Protein AF-A0A7S2SLW9-F1 (afdb_monomer_lite)

Radius of gyration: 25.99 Å; chains: 1; bounding box: 63×78×65 Å

Structure (mmCIF, N/CA/C/O backbone):
data_AF-A0A7S2SLW9-F1
#
_entry.id   AF-A0A7S2SLW9-F1
#
loop_
_atom_site.group_PDB
_atom_site.id
_atom_site.type_symbol
_atom_site.label_atom_id
_atom_site.label_alt_id
_atom_site.label_comp_id
_atom_site.label_asym_id
_atom_site.label_entity_id
_atom_site.label_seq_id
_atom_site.pdbx_PDB_ins_code
_atom_site.Cartn_x
_atom_site.Cartn_y
_atom_site.Cartn_z
_atom_site.occupancy
_atom_site.B_iso_or_equiv
_atom_site.auth_seq_id
_atom_site.auth_comp_id
_atom_site.auth_asym_id
_atom_site.auth_atom_id
_atom_site.pdbx_PDB_model_num
ATOM 1 N N . ASP A 1 1 ? -50.295 18.429 -40.953 1.00 52.97 1 ASP A N 1
ATOM 2 C CA . ASP A 1 1 ? -49.376 17.294 -40.792 1.00 52.97 1 ASP A CA 1
ATOM 3 C C . ASP A 1 1 ? -47.985 17.882 -40.663 1.00 52.97 1 ASP A C 1
ATOM 5 O O . ASP A 1 1 ? -47.179 17.782 -41.577 1.00 52.97 1 ASP A O 1
ATOM 9 N N . ASP A 1 2 ? -47.807 18.619 -39.565 1.00 60.12 2 ASP A N 1
ATOM 10 C CA . ASP A 1 2 ? -46.544 19.204 -39.127 1.00 60.12 2 ASP A CA 1
ATOM 11 C C . ASP A 1 2 ? -46.140 18.349 -37.924 1.00 60.12 2 ASP A C 1
ATOM 13 O O . ASP A 1 2 ? -46.633 18.567 -36.817 1.00 60.12 2 ASP A O 1
ATOM 17 N N . ASP A 1 3 ? -45.379 17.290 -38.190 1.00 63.16 3 ASP A N 1
ATOM 18 C CA . ASP A 1 3 ? -44.754 16.464 -37.161 1.00 63.16 3 ASP A CA 1
ATOM 19 C C . ASP A 1 3 ? -43.330 17.008 -36.976 1.00 63.16 3 ASP A C 1
ATOM 21 O O . ASP A 1 3 ? -42.398 16.635 -37.691 1.00 63.16 3 ASP A O 1
ATOM 25 N N . ASP A 1 4 ? -43.211 17.986 -36.075 1.00 62.97 4 ASP A N 1
ATOM 26 C CA . ASP A 1 4 ? -41.943 18.416 -35.486 1.00 62.97 4 ASP A CA 1
ATOM 27 C C . ASP A 1 4 ? -41.493 17.311 -34.514 1.00 62.97 4 ASP A C 1
ATOM 29 O O . ASP A 1 4 ? -41.822 17.329 -33.327 1.00 62.97 4 ASP A O 1
ATOM 33 N N . ASP A 1 5 ? -40.802 16.300 -35.042 1.00 62.69 5 ASP A N 1
ATOM 34 C CA . ASP A 1 5 ? -40.058 15.338 -34.231 1.00 62.69 5 ASP A CA 1
ATOM 35 C C . ASP A 1 5 ? -38.739 16.002 -33.802 1.00 62.69 5 ASP A C 1
ATOM 37 O O . ASP A 1 5 ? -37.731 15.967 -34.512 1.00 62.69 5 ASP A O 1
ATOM 41 N N . ASP A 1 6 ? -38.788 16.663 -32.642 1.00 61.81 6 ASP A N 1
ATOM 42 C CA . ASP A 1 6 ? -37.624 17.097 -31.872 1.00 61.81 6 ASP A CA 1
ATOM 43 C C . ASP A 1 6 ? -36.790 15.855 -31.496 1.00 61.81 6 ASP A C 1
ATOM 45 O O . ASP A 1 6 ? -37.083 15.141 -30.534 1.00 61.81 6 ASP A O 1
ATOM 49 N N . GLU A 1 7 ? -35.751 15.566 -32.284 1.00 62.53 7 GLU A N 1
ATOM 50 C CA . GLU A 1 7 ? -34.674 14.664 -31.875 1.00 62.53 7 GLU A CA 1
ATOM 51 C C . GLU A 1 7 ? -33.824 15.394 -30.823 1.00 62.53 7 GLU A C 1
ATOM 53 O O . GLU A 1 7 ? -32.875 16.114 -31.139 1.00 62.53 7 GLU A O 1
ATOM 58 N N . ASP A 1 8 ? -34.215 15.237 -29.556 1.00 58.97 8 ASP A N 1
ATOM 59 C CA . ASP A 1 8 ? -33.371 15.516 -28.396 1.00 58.97 8 ASP A CA 1
ATOM 60 C C . ASP A 1 8 ? -32.151 14.576 -28.453 1.00 58.97 8 ASP A C 1
ATOM 62 O O . ASP A 1 8 ? -32.177 13.443 -27.964 1.00 58.97 8 ASP A O 1
ATOM 66 N N . ASP A 1 9 ? -31.076 15.040 -29.094 1.00 61.72 9 ASP A N 1
ATOM 67 C CA . ASP A 1 9 ? -29.740 14.466 -28.958 1.00 61.72 9 ASP A CA 1
ATOM 68 C C . ASP A 1 9 ? -29.271 14.695 -27.509 1.00 61.72 9 ASP A C 1
ATOM 70 O O . ASP A 1 9 ? -28.640 15.699 -27.169 1.00 61.72 9 ASP A O 1
ATOM 74 N N . ASP A 1 10 ? -29.625 13.752 -26.635 1.00 58.16 10 ASP A N 1
ATOM 75 C CA . ASP A 1 10 ? -29.030 13.576 -25.313 1.00 58.16 10 ASP A CA 1
ATOM 76 C C . ASP A 1 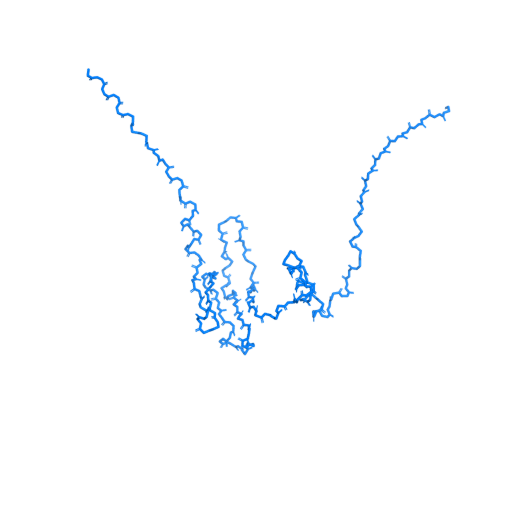10 ? -27.523 13.295 -25.487 1.00 58.16 10 ASP A C 1
ATOM 78 O O . ASP A 1 10 ? -27.078 12.146 -25.577 1.00 58.16 10 ASP A O 1
ATOM 82 N N . ASP A 1 11 ? -26.725 14.365 -25.546 1.00 57.56 11 ASP A N 1
ATOM 83 C CA . ASP A 1 11 ? -25.267 14.341 -25.414 1.00 57.56 11 ASP A CA 1
ATOM 84 C C . ASP A 1 11 ? -24.896 13.777 -24.022 1.00 57.56 11 ASP A C 1
ATOM 86 O O . ASP A 1 11 ? -24.692 14.503 -23.046 1.00 57.56 11 ASP A O 1
ATOM 90 N N . ASP A 1 12 ? -24.833 12.445 -23.921 1.00 62.06 12 ASP A N 1
ATOM 91 C CA . ASP A 1 12 ? -24.317 11.704 -22.767 1.00 62.06 12 ASP A CA 1
ATOM 92 C C . ASP A 1 12 ? -22.808 11.984 -22.605 1.00 62.06 12 ASP A C 1
ATOM 94 O O . ASP A 1 12 ? -21.946 11.311 -23.184 1.00 62.06 12 ASP A O 1
ATOM 98 N N . ASP A 1 13 ? -22.497 13.021 -21.818 1.00 56.09 13 ASP A N 1
ATOM 99 C CA . ASP A 1 13 ? -21.171 13.496 -21.386 1.00 56.09 13 ASP A CA 1
ATOM 100 C C . ASP A 1 13 ? -20.447 12.482 -20.468 1.00 56.09 13 ASP A C 1
ATOM 102 O O . ASP A 1 13 ? -20.092 12.729 -19.314 1.00 56.09 13 ASP A O 1
ATOM 106 N N . SER A 1 14 ? -20.239 11.273 -20.986 1.00 56.00 14 SER A N 1
ATOM 107 C CA . SER A 1 14 ? -19.572 10.152 -20.315 1.00 56.00 14 SER A CA 1
ATOM 108 C C . SER A 1 14 ? -18.089 10.026 -20.714 1.00 56.00 14 SER A C 1
ATOM 110 O O . SER A 1 14 ? -17.360 9.146 -20.235 1.00 56.00 14 SER A O 1
ATOM 112 N N . SER A 1 15 ? -17.579 10.906 -21.589 1.00 54.91 15 SER A N 1
ATOM 113 C CA . SER A 1 15 ? -16.222 10.778 -22.145 1.00 54.91 15 SER A CA 1
ATOM 114 C C . SER A 1 15 ? -15.114 10.978 -21.108 1.00 54.91 15 SER A C 1
ATOM 116 O O . SER A 1 15 ? -14.055 10.366 -21.242 1.00 54.91 15 SER A O 1
ATOM 118 N N . GLY A 1 16 ? -15.356 11.760 -20.050 1.00 50.06 16 GLY A N 1
ATOM 119 C CA . GLY A 1 16 ? -14.368 12.026 -18.995 1.00 50.06 16 GLY A CA 1
ATOM 120 C C . GLY A 1 16 ? -13.970 10.793 -18.173 1.00 50.06 16 GLY A C 1
ATOM 121 O O . GLY A 1 16 ? -12.839 10.697 -17.701 1.00 50.06 16 GLY A O 1
ATOM 122 N N . ASN A 1 17 ? -14.855 9.797 -18.056 1.00 50.34 17 ASN A N 1
ATOM 123 C CA . ASN A 1 17 ? -14.584 8.601 -17.255 1.00 50.34 17 ASN A CA 1
ATOM 124 C C . ASN A 1 17 ? -13.816 7.521 -18.026 1.00 50.34 17 ASN A C 1
ATOM 126 O O . ASN A 1 17 ? -13.151 6.697 -17.407 1.00 50.34 17 ASN A O 1
ATOM 130 N N . LYS A 1 18 ? -13.856 7.507 -19.365 1.00 47.94 18 LYS A N 1
ATOM 131 C CA . LYS A 1 18 ? -13.175 6.472 -20.170 1.00 47.94 18 LYS A CA 1
ATOM 132 C C . LYS A 1 18 ? -11.647 6.577 -20.146 1.00 47.94 18 LYS A C 1
ATOM 134 O O . LYS A 1 18 ? -10.983 5.555 -20.299 1.00 47.94 18 LYS A O 1
ATOM 139 N N . GLU A 1 19 ? -11.088 7.770 -19.951 1.00 50.28 19 GLU A N 1
ATOM 140 C CA . GLU A 1 19 ? -9.640 7.992 -20.062 1.00 50.28 19 GLU A CA 1
ATOM 141 C C . GLU A 1 19 ? -8.874 7.519 -18.808 1.00 50.28 19 GLU A C 1
ATOM 143 O O . GLU A 1 19 ? -7.858 6.831 -18.929 1.00 50.28 19 GLU A O 1
ATOM 148 N N . ILE A 1 20 ? -9.409 7.758 -17.602 1.00 51.88 20 ILE A N 1
ATOM 149 C CA . ILE A 1 20 ? -8.763 7.375 -16.326 1.00 51.88 20 ILE A CA 1
ATOM 150 C C . ILE A 1 20 ? -8.713 5.854 -16.115 1.00 51.88 20 ILE A C 1
ATOM 152 O O . ILE A 1 20 ? -7.725 5.331 -15.600 1.00 51.88 20 ILE A O 1
ATOM 156 N N . ILE A 1 21 ? -9.735 5.117 -16.561 1.00 52.03 21 ILE A N 1
ATOM 157 C CA . ILE A 1 21 ? -9.808 3.655 -16.376 1.00 52.03 21 ILE A CA 1
ATOM 158 C C . ILE A 1 21 ? -8.726 2.939 -17.207 1.00 52.03 21 ILE A C 1
ATOM 160 O O . ILE A 1 21 ? -8.355 1.812 -16.897 1.00 52.03 21 ILE A O 1
ATOM 164 N N . SER A 1 22 ? -8.168 3.591 -18.236 1.00 60.69 22 SER A N 1
ATOM 165 C CA . SER A 1 22 ? -7.124 3.006 -19.088 1.00 60.69 22 SER A CA 1
ATOM 166 C C . SER A 1 22 ? -5.709 3.049 -18.484 1.00 60.69 22 SER A C 1
ATOM 168 O O . SER A 1 22 ? -4.790 2.444 -19.037 1.00 60.69 22 SER A O 1
ATOM 170 N N . LEU A 1 23 ? -5.532 3.739 -17.349 1.00 76.19 23 LEU A N 1
ATOM 171 C CA . LEU A 1 23 ? -4.241 3.956 -16.682 1.00 76.19 23 LEU A CA 1
ATOM 172 C C . LEU A 1 23 ? -4.090 3.176 -15.371 1.00 76.19 23 LEU A C 1
ATOM 174 O O . LEU A 1 23 ? -3.037 3.246 -14.739 1.00 76.19 23 LEU A O 1
ATOM 178 N N . LEU A 1 24 ? -5.113 2.419 -14.976 1.00 84.25 24 LEU A N 1
ATOM 179 C CA . LEU A 1 24 ? -5.087 1.530 -13.820 1.00 84.25 24 LEU A CA 1
ATOM 180 C C . LEU A 1 24 ? -5.234 0.075 -14.280 1.00 84.25 24 LEU A C 1
ATOM 182 O O . LEU A 1 24 ? -5.995 -0.233 -15.193 1.00 84.25 24 LEU A O 1
ATOM 186 N N . GLU A 1 25 ? -4.529 -0.833 -13.620 1.00 88.69 25 GLU A N 1
ATOM 187 C CA . GLU A 1 25 ? -4.675 -2.276 -13.777 1.00 88.69 25 GLU A CA 1
ATOM 188 C C . GLU A 1 25 ? -5.079 -2.917 -12.447 1.00 88.69 25 GLU A C 1
ATOM 190 O O . GLU A 1 25 ? -4.638 -2.509 -11.373 1.00 88.69 25 GLU A O 1
ATOM 195 N N . GLU A 1 26 ? -5.927 -3.942 -12.512 1.00 92.88 26 GLU A N 1
ATOM 196 C CA . GLU A 1 26 ? -6.329 -4.688 -11.323 1.00 92.88 26 GLU A CA 1
ATOM 197 C C . GLU A 1 26 ? -5.216 -5.661 -10.909 1.00 92.88 26 GLU A C 1
ATOM 199 O O . GLU A 1 26 ? -4.777 -6.514 -11.688 1.00 92.88 26 GLU A O 1
ATOM 204 N N . ARG A 1 27 ? -4.770 -5.553 -9.658 1.00 93.06 27 ARG A N 1
ATOM 205 C CA . ARG A 1 27 ? -3.766 -6.425 -9.046 1.00 93.06 27 ARG A CA 1
ATOM 206 C C . ARG A 1 27 ? -4.384 -7.213 -7.899 1.00 93.06 27 ARG A C 1
ATOM 208 O O . ARG A 1 27 ? -5.170 -6.693 -7.113 1.00 93.06 27 ARG A O 1
ATOM 215 N N . SER A 1 28 ? -4.034 -8.495 -7.833 1.00 93.69 28 SER A N 1
ATOM 216 C CA . SER A 1 28 ? -4.389 -9.376 -6.720 1.00 93.69 28 SER A CA 1
ATOM 217 C C . SER A 1 28 ? -3.382 -9.196 -5.590 1.00 93.69 28 SER A C 1
ATOM 219 O O . SER A 1 28 ? -2.185 -9.261 -5.845 1.00 93.69 28 SER A O 1
ATOM 221 N N . LEU A 1 29 ? -3.869 -9.007 -4.368 1.00 92.94 29 LEU A N 1
ATOM 222 C CA . LEU A 1 29 ? -3.060 -8.881 -3.156 1.00 92.94 29 LEU A CA 1
ATOM 223 C C . LEU A 1 29 ? -3.196 -10.146 -2.302 1.00 92.94 29 LEU A C 1
ATOM 225 O O . LEU A 1 29 ? -4.259 -10.785 -2.311 1.00 92.94 29 LEU A O 1
ATOM 229 N N . TYR A 1 30 ? -2.143 -10.500 -1.564 1.00 93.00 30 TYR A N 1
ATOM 230 C CA . TYR A 1 30 ? -2.126 -11.593 -0.587 1.00 93.00 30 TYR A CA 1
ATOM 231 C C . TYR A 1 30 ? -2.601 -12.925 -1.182 1.00 93.00 30 TYR A C 1
ATOM 233 O O . TYR A 1 30 ? -3.545 -13.558 -0.704 1.00 93.00 30 TYR A O 1
ATOM 241 N N . GLY A 1 31 ? -2.008 -13.316 -2.313 1.00 88.31 31 GLY A N 1
ATOM 242 C CA . GLY A 1 31 ? -2.371 -14.553 -3.016 1.00 88.31 31 GLY A CA 1
ATOM 243 C C . GLY A 1 31 ? -3.778 -14.552 -3.633 1.00 88.31 31 GLY A C 1
ATOM 244 O O . GLY A 1 31 ? -4.305 -15.619 -3.945 1.00 88.31 31 GLY A O 1
ATOM 245 N N . GLY A 1 32 ? -4.391 -13.377 -3.817 1.00 91.56 32 GLY A N 1
ATOM 246 C CA . GLY A 1 32 ? -5.715 -13.224 -4.431 1.00 91.56 32 GLY A CA 1
ATOM 247 C C . GLY A 1 32 ? -6.876 -13.106 -3.448 1.00 91.56 32 GLY A C 1
ATOM 248 O O . GLY A 1 32 ? -8.028 -13.142 -3.880 1.00 91.56 32 GLY A O 1
ATOM 249 N N . ALA A 1 33 ? -6.599 -12.939 -2.153 1.00 93.06 33 ALA A N 1
ATOM 250 C CA . ALA A 1 33 ? -7.631 -12.667 -1.154 1.00 93.06 33 ALA A CA 1
ATOM 251 C C . ALA A 1 33 ? -8.286 -11.286 -1.347 1.00 93.06 33 ALA A C 1
ATOM 253 O O . ALA A 1 33 ? -9.468 -11.120 -1.050 1.00 93.06 33 ALA A O 1
ATOM 254 N N . MET A 1 34 ? -7.534 -10.310 -1.867 1.00 94.25 34 MET A N 1
ATOM 255 C CA . MET A 1 34 ? -8.012 -8.953 -2.151 1.00 94.25 34 MET A CA 1
ATOM 256 C C . MET A 1 34 ? -7.597 -8.500 -3.553 1.00 94.25 34 MET A C 1
ATOM 258 O O . MET A 1 34 ? -6.709 -9.088 -4.176 1.00 94.25 34 MET A O 1
ATOM 262 N N . ARG A 1 35 ? -8.259 -7.457 -4.061 1.00 94.56 35 ARG A N 1
ATOM 263 C CA . ARG A 1 35 ? -7.960 -6.837 -5.357 1.00 94.56 35 ARG A CA 1
ATOM 264 C C . ARG A 1 35 ? -7.892 -5.325 -5.209 1.00 94.56 35 ARG A C 1
ATOM 266 O O . ARG A 1 35 ? -8.685 -4.753 -4.466 1.00 94.56 35 ARG A O 1
ATOM 273 N N . MET A 1 36 ? -6.960 -4.700 -5.918 1.00 93.38 36 MET A N 1
ATOM 274 C CA . MET A 1 36 ? -6.765 -3.253 -5.914 1.00 93.38 36 MET A CA 1
ATOM 275 C C . MET A 1 36 ? -6.399 -2.764 -7.315 1.00 93.38 36 MET A C 1
ATOM 277 O O . MET A 1 36 ? -5.644 -3.424 -8.027 1.00 93.38 36 MET A O 1
ATOM 281 N N . SER A 1 37 ? -6.919 -1.601 -7.700 1.00 91.88 37 SER A N 1
ATOM 282 C CA . SER A 1 37 ? -6.513 -0.908 -8.925 1.00 91.88 37 SER A CA 1
ATOM 283 C C . SER A 1 37 ? -5.217 -0.140 -8.674 1.00 91.88 37 SER A C 1
ATOM 285 O O . SER A 1 37 ? -5.179 0.738 -7.815 1.00 91.88 37 SER A O 1
ATOM 287 N N . ILE A 1 38 ? -4.162 -0.466 -9.416 1.00 88.88 38 ILE A N 1
ATOM 288 C CA . ILE A 1 38 ? -2.827 0.139 -9.299 1.00 88.88 38 ILE A CA 1
ATOM 289 C C . ILE A 1 38 ? -2.469 0.795 -10.632 1.00 88.88 38 ILE A C 1
ATOM 291 O O . ILE A 1 38 ? -2.871 0.270 -11.670 1.00 88.88 38 ILE A O 1
ATOM 295 N N . PRO A 1 39 ? -1.730 1.918 -10.659 1.00 86.81 39 PRO A N 1
ATOM 296 C CA . PRO A 1 39 ? -1.296 2.502 -11.919 1.00 86.81 39 PRO A CA 1
ATOM 297 C C . PRO A 1 39 ? -0.511 1.520 -12.792 1.00 86.81 39 PRO A C 1
ATOM 299 O O . PRO A 1 39 ? 0.359 0.780 -12.326 1.00 86.81 39 PRO A O 1
ATOM 302 N N . VAL A 1 40 ? -0.829 1.528 -14.085 1.00 84.06 40 VAL A N 1
ATOM 303 C CA . VAL A 1 40 ? -0.177 0.678 -15.082 1.00 84.06 40 VAL A CA 1
ATOM 304 C C . VAL A 1 40 ? 1.324 0.957 -15.088 1.00 84.06 40 VAL A C 1
ATOM 306 O O . VAL A 1 40 ? 1.765 2.103 -15.114 1.00 84.06 40 VAL A O 1
ATOM 309 N N . GLY A 1 41 ? 2.122 -0.110 -15.100 1.00 81.81 41 GLY A N 1
ATOM 310 C CA . GLY A 1 41 ? 3.581 -0.018 -15.196 1.00 81.81 41 GLY A CA 1
ATOM 311 C C . GLY A 1 41 ? 4.310 -0.019 -13.854 1.00 81.81 41 GLY A C 1
ATOM 312 O O . GLY A 1 41 ? 5.522 -0.247 -13.846 1.00 81.81 41 GLY A O 1
ATOM 313 N N . TRP A 1 42 ? 3.590 0.127 -12.740 1.00 88.38 42 TRP A N 1
ATOM 314 C CA . TRP A 1 42 ? 4.150 -0.060 -11.406 1.00 88.38 42 TRP A CA 1
ATOM 315 C C . TRP A 1 42 ? 4.547 -1.523 -11.190 1.00 88.38 42 TRP A C 1
ATOM 317 O O . TRP A 1 42 ? 3.940 -2.453 -11.734 1.00 88.38 42 TRP A O 1
ATOM 327 N N . ARG A 1 43 ? 5.616 -1.742 -10.423 1.00 89.75 43 ARG A N 1
ATOM 328 C CA . ARG A 1 43 ? 6.173 -3.076 -10.176 1.00 89.75 43 ARG A CA 1
ATOM 329 C C . ARG A 1 43 ? 6.078 -3.453 -8.719 1.00 89.75 43 ARG A C 1
ATOM 331 O O . ARG A 1 43 ? 6.374 -2.645 -7.849 1.00 89.75 43 ARG A O 1
ATOM 338 N N . ASP A 1 44 ? 5.755 -4.717 -8.496 1.00 91.38 44 ASP A N 1
ATOM 339 C CA . ASP A 1 44 ? 5.850 -5.338 -7.186 1.00 91.38 44 ASP A CA 1
ATOM 340 C C . ASP A 1 44 ? 7.326 -5.508 -6.782 1.00 91.38 44 ASP A C 1
ATOM 342 O O . ASP A 1 44 ? 8.134 -6.123 -7.494 1.00 91.38 44 ASP A O 1
ATOM 346 N N . VAL A 1 45 ? 7.657 -4.933 -5.630 1.00 92.25 45 VAL A N 1
ATOM 347 C CA . VAL A 1 45 ? 8.987 -4.890 -5.024 1.00 92.25 45 VAL A CA 1
ATOM 348 C C . VAL A 1 45 ? 9.381 -6.240 -4.405 1.00 92.25 45 VAL A C 1
ATOM 350 O O . VAL A 1 45 ? 10.577 -6.504 -4.244 1.00 92.25 45 VAL A O 1
ATOM 353 N N . SER A 1 46 ? 8.426 -7.140 -4.149 1.00 90.25 46 SER A N 1
ATOM 354 C CA . SER A 1 46 ? 8.682 -8.510 -3.671 1.00 90.25 46 SER A CA 1
ATOM 355 C C . SER A 1 46 ? 9.607 -9.310 -4.608 1.00 90.25 46 SER A C 1
ATOM 357 O O . SER A 1 46 ? 10.352 -10.194 -4.181 1.00 90.25 46 SER A O 1
ATOM 359 N N . ASN A 1 47 ? 9.634 -8.945 -5.896 1.00 85.44 47 ASN A N 1
ATOM 360 C CA . ASN A 1 47 ? 10.491 -9.564 -6.909 1.00 85.44 47 ASN A CA 1
ATOM 361 C C . ASN A 1 47 ? 11.986 -9.262 -6.722 1.00 85.44 47 ASN A C 1
ATOM 363 O O . ASN A 1 47 ? 12.827 -9.992 -7.248 1.00 85.44 47 ASN A O 1
ATOM 367 N N . VAL A 1 48 ? 12.331 -8.170 -6.030 1.00 88.56 48 VAL A N 1
ATOM 368 C CA . VAL A 1 48 ? 13.723 -7.709 -5.875 1.00 88.56 48 VAL A CA 1
ATOM 369 C C . VAL A 1 48 ? 14.224 -7.784 -4.436 1.00 88.56 48 VAL A C 1
ATOM 371 O O . VAL A 1 48 ? 15.431 -7.888 -4.218 1.00 88.56 48 VAL A O 1
ATOM 374 N N . ARG A 1 49 ? 13.323 -7.765 -3.449 1.00 89.81 49 ARG A N 1
ATOM 375 C CA . ARG A 1 49 ? 13.644 -7.943 -2.029 1.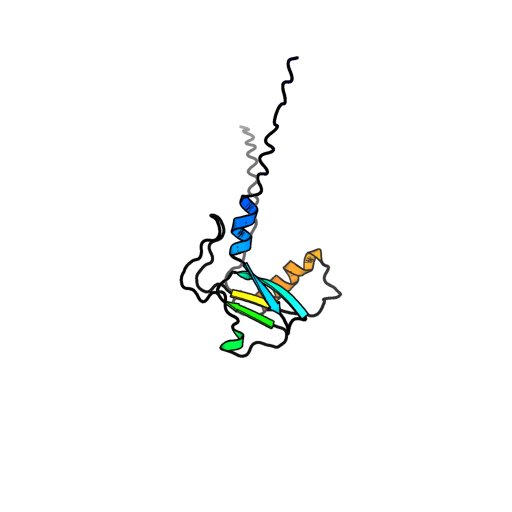00 89.81 49 ARG A CA 1
ATOM 376 C C . ARG A 1 49 ? 12.511 -8.658 -1.308 1.00 89.81 49 ARG A C 1
ATOM 378 O O . ARG A 1 49 ? 11.372 -8.623 -1.746 1.00 89.81 49 ARG A O 1
ATOM 385 N N . GLN A 1 50 ? 12.824 -9.244 -0.158 1.00 90.56 50 GLN A N 1
ATOM 386 C CA . GLN A 1 50 ? 11.792 -9.773 0.729 1.00 90.56 50 GLN A CA 1
ATOM 387 C C . GLN A 1 50 ? 10.918 -8.623 1.263 1.00 90.56 50 GLN A C 1
ATOM 389 O O . GLN A 1 50 ? 11.427 -7.562 1.648 1.00 90.56 50 GLN A O 1
ATOM 394 N N . VAL A 1 51 ? 9.607 -8.851 1.256 1.00 92.00 51 VAL A N 1
ATOM 395 C CA . VAL A 1 51 ? 8.562 -7.999 1.834 1.00 92.00 51 VAL A CA 1
ATOM 396 C C . VAL A 1 51 ? 7.834 -8.864 2.873 1.00 92.00 51 VAL A C 1
ATOM 398 O O . VAL A 1 51 ? 7.645 -10.050 2.602 1.00 92.00 51 VAL A O 1
ATOM 401 N N . PRO A 1 52 ? 7.494 -8.345 4.067 1.00 92.69 52 PRO A N 1
ATOM 402 C CA . PRO A 1 52 ? 6.722 -9.101 5.053 1.00 92.69 52 PRO A CA 1
ATOM 403 C C . PRO A 1 52 ? 5.412 -9.652 4.474 1.00 92.69 52 PRO A C 1
ATOM 405 O O . PRO A 1 52 ? 4.761 -8.970 3.697 1.00 92.69 52 PRO A O 1
ATOM 408 N N . ASP A 1 53 ? 4.979 -10.841 4.903 1.00 90.12 53 ASP A N 1
ATOM 409 C CA . ASP A 1 53 ? 3.800 -11.526 4.332 1.00 90.12 53 ASP A CA 1
ATOM 410 C C . ASP A 1 53 ? 2.477 -10.739 4.451 1.00 90.12 53 ASP A C 1
ATOM 412 O O . ASP A 1 53 ? 1.533 -10.980 3.702 1.00 90.12 53 ASP A O 1
ATOM 416 N N . HIS A 1 54 ? 2.384 -9.819 5.415 1.00 93.31 54 HIS A N 1
ATOM 417 C CA . HIS A 1 54 ? 1.222 -8.948 5.630 1.00 93.31 54 HIS A CA 1
ATOM 418 C C . HIS A 1 54 ? 1.341 -7.602 4.897 1.00 93.31 54 HIS A C 1
ATOM 420 O O . HIS A 1 54 ? 0.439 -6.767 5.002 1.00 93.31 54 HIS A O 1
ATOM 426 N N . GLN A 1 55 ? 2.407 -7.407 4.116 1.00 94.69 55 GLN A N 1
ATOM 427 C CA . GLN A 1 55 ? 2.662 -6.213 3.322 1.00 94.69 55 GLN A CA 1
ATOM 428 C C . GLN A 1 55 ? 2.768 -6.536 1.826 1.00 94.69 55 GLN A C 1
ATOM 430 O O . GLN A 1 55 ? 3.292 -7.568 1.419 1.00 94.69 55 GLN A O 1
ATOM 435 N N . GLU A 1 56 ? 2.307 -5.603 1.002 1.00 94.69 56 GLU A N 1
ATOM 436 C CA . GLU A 1 56 ? 2.428 -5.623 -0.455 1.00 94.69 56 GLU A CA 1
ATOM 437 C C . GLU A 1 56 ? 2.972 -4.261 -0.895 1.00 94.69 56 GLU A C 1
ATOM 439 O O . GLU A 1 56 ? 2.433 -3.222 -0.507 1.00 94.69 56 GLU A O 1
ATOM 444 N N . VAL A 1 57 ? 4.053 -4.239 -1.680 1.00 94.12 57 VAL A N 1
ATOM 445 C CA . VAL A 1 57 ? 4.761 -2.992 -2.015 1.00 94.12 57 VAL A CA 1
ATOM 446 C C . VAL A 1 57 ? 4.907 -2.849 -3.521 1.00 94.12 57 VAL A C 1
ATOM 448 O O . VAL A 1 57 ? 5.551 -3.670 -4.171 1.00 94.12 57 VAL A O 1
ATOM 451 N N . TYR A 1 58 ? 4.379 -1.755 -4.062 1.00 93.12 58 TYR A N 1
ATOM 452 C CA . TYR A 1 58 ? 4.460 -1.413 -5.479 1.00 93.12 58 TYR A CA 1
ATOM 453 C C . TYR A 1 58 ? 5.229 -0.109 -5.660 1.00 93.12 58 TYR A C 1
ATOM 455 O O . TYR A 1 58 ? 4.988 0.853 -4.939 1.00 93.12 58 TYR A O 1
ATOM 463 N N . GLN A 1 59 ? 6.129 -0.055 -6.635 1.00 91.00 59 GLN A N 1
ATOM 464 C CA . GLN A 1 59 ? 6.934 1.129 -6.926 1.00 91.00 59 GLN A CA 1
ATOM 465 C C . GLN A 1 59 ? 6.818 1.527 -8.395 1.00 91.00 59 GLN A C 1
ATOM 467 O O . GLN A 1 59 ? 6.777 0.667 -9.283 1.00 91.00 59 GLN A O 1
ATOM 472 N N . ASP A 1 60 ? 6.816 2.835 -8.646 1.00 87.25 60 ASP A N 1
ATOM 473 C CA . ASP A 1 60 ? 7.022 3.368 -9.983 1.00 87.25 60 ASP A CA 1
ATOM 474 C C . ASP A 1 60 ? 8.469 3.121 -10.432 1.00 87.25 60 ASP A C 1
ATOM 476 O O . ASP A 1 60 ? 9.428 3.637 -9.854 1.00 87.25 60 ASP A O 1
ATOM 480 N N . VAL A 1 61 ? 8.628 2.295 -11.464 1.00 76.44 61 VAL A N 1
ATOM 481 C CA . VAL A 1 61 ? 9.932 1.961 -12.057 1.00 76.44 61 VAL A CA 1
ATOM 482 C C . VAL A 1 61 ? 10.155 2.642 -13.402 1.00 76.44 61 VAL A C 1
ATOM 484 O O . VAL A 1 61 ? 11.206 2.442 -14.016 1.00 76.44 61 VAL A O 1
ATOM 487 N N . GLN A 1 62 ? 9.170 3.383 -13.915 1.00 65.25 62 GLN A N 1
ATOM 488 C CA . GLN A 1 62 ? 9.317 4.082 -15.180 1.00 65.25 62 GLN A CA 1
ATOM 489 C C . GLN A 1 62 ? 9.792 5.510 -14.907 1.00 65.25 62 GLN A C 1
ATOM 491 O O . GLN A 1 62 ? 9.118 6.291 -14.255 1.00 65.25 62 GLN A O 1
ATOM 496 N N . SER A 1 63 ? 10.936 5.899 -15.477 1.00 54.12 63 SER A N 1
ATOM 497 C CA . SER A 1 63 ? 11.405 7.300 -15.470 1.00 54.12 63 SER A CA 1
ATOM 498 C C . SER A 1 63 ? 10.525 8.240 -16.308 1.00 54.12 63 SER A C 1
ATOM 500 O O . SER A 1 63 ? 10.871 9.395 -16.537 1.00 54.12 63 SER A O 1
ATOM 502 N N . THR A 1 64 ? 9.412 7.746 -16.849 1.00 50.75 64 THR A N 1
ATOM 503 C CA . THR A 1 64 ? 8.410 8.579 -17.495 1.00 50.75 64 THR A CA 1
ATOM 504 C C . THR A 1 64 ? 7.440 9.025 -16.422 1.00 50.75 64 THR A C 1
ATOM 506 O O . THR A 1 64 ? 6.544 8.267 -16.054 1.00 50.75 64 THR A O 1
ATOM 509 N N . SER A 1 65 ? 7.624 10.261 -15.951 1.00 51.25 65 SER A N 1
ATOM 510 C CA . SER A 1 65 ? 6.616 11.031 -15.226 1.00 51.25 65 SER A CA 1
ATOM 511 C C . SER A 1 65 ? 5.310 10.981 -16.013 1.00 51.25 65 SER A C 1
ATOM 513 O O . SER A 1 65 ? 5.053 11.756 -16.934 1.00 51.25 65 SER A O 1
ATOM 515 N N . THR A 1 66 ? 4.502 9.973 -15.707 1.00 48.44 66 THR A N 1
ATOM 516 C CA . THR A 1 66 ? 3.241 9.743 -16.390 1.00 48.44 66 THR A CA 1
ATOM 517 C C . THR A 1 66 ? 2.275 10.714 -15.747 1.00 48.44 66 THR A C 1
ATOM 519 O O . THR A 1 66 ? 1.721 10.452 -14.683 1.00 48.44 66 THR A O 1
ATOM 522 N N . SER A 1 67 ? 2.160 11.900 -16.341 1.00 49.56 67 SER A N 1
ATOM 523 C CA . SER A 1 67 ? 1.138 12.872 -15.978 1.00 49.56 67 SER A CA 1
ATOM 524 C C . SER A 1 67 ? -0.222 12.269 -16.310 1.00 49.56 67 SER A C 1
ATOM 526 O O . SER A 1 67 ? -0.633 12.223 -17.468 1.00 49.56 67 SER A O 1
ATOM 528 N N . ILE A 1 68 ? -0.912 11.784 -15.285 1.00 54.28 68 ILE A N 1
ATOM 529 C CA . ILE A 1 68 ? -2.289 11.329 -15.391 1.00 54.28 68 ILE A CA 1
ATOM 530 C C . ILE A 1 68 ? -3.161 12.587 -15.369 1.00 54.28 68 ILE A C 1
ATOM 532 O O . ILE A 1 68 ? -3.206 13.311 -14.374 1.00 54.28 68 ILE A O 1
ATOM 536 N N . SER A 1 69 ? -3.800 12.874 -16.507 1.00 46.97 69 SER A N 1
ATOM 537 C CA . SER A 1 69 ? -4.880 13.857 -16.679 1.00 46.97 69 SER A CA 1
ATOM 538 C C . SER A 1 69 ? -4.720 15.148 -15.858 1.00 46.97 69 SER A C 1
ATOM 540 O O . SER A 1 69 ? -5.413 15.350 -14.865 1.00 46.97 69 SER A O 1
ATOM 542 N N . SER A 1 70 ? -3.837 16.058 -16.285 1.00 46.28 70 SER A N 1
ATOM 543 C CA . SER A 1 70 ? -3.769 17.488 -15.888 1.00 46.28 70 SER A CA 1
ATOM 544 C C . SER A 1 70 ? -3.692 17.870 -14.390 1.00 46.28 70 SER A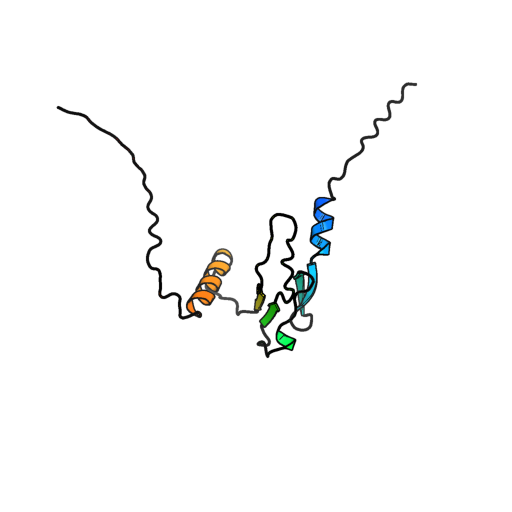 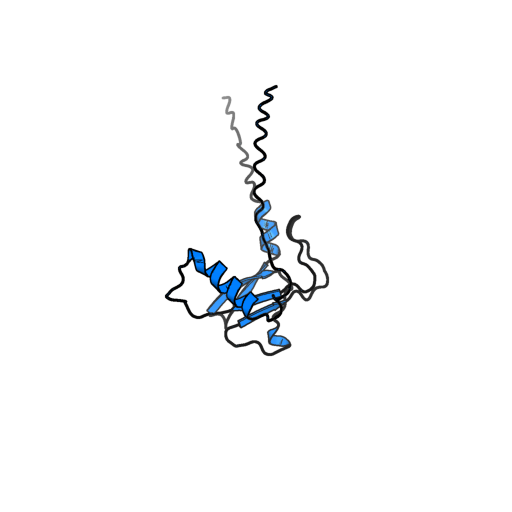C 1
ATOM 546 O O . SER A 1 70 ? -3.442 19.035 -14.094 1.00 46.28 70 SER A O 1
ATOM 548 N N . SER A 1 71 ? -3.834 16.939 -13.445 1.00 51.25 71 SER A N 1
ATOM 549 C CA . SER A 1 71 ? -3.888 17.206 -12.001 1.00 51.25 71 SER A CA 1
ATOM 550 C C . SER A 1 71 ? -3.140 16.169 -11.156 1.00 51.25 71 SER A C 1
ATOM 552 O O . SER A 1 71 ? -2.948 16.403 -9.963 1.00 51.25 71 SER A O 1
ATOM 554 N N . THR A 1 72 ? -2.684 15.053 -11.732 1.00 53.72 72 THR A N 1
ATOM 555 C CA . THR A 1 72 ? -1.966 14.006 -10.994 1.00 53.72 72 THR A CA 1
ATOM 556 C C . THR A 1 72 ? -0.646 13.693 -11.690 1.00 53.72 72 THR A C 1
ATOM 558 O O . THR A 1 72 ? -0.573 12.911 -12.634 1.00 53.72 72 THR A O 1
ATOM 561 N N . THR A 1 73 ? 0.421 14.335 -11.222 1.00 61.34 73 THR A N 1
ATOM 562 C CA . THR A 1 73 ? 1.797 14.012 -11.613 1.00 61.34 73 THR A CA 1
ATOM 563 C C . THR A 1 73 ? 2.437 13.248 -10.466 1.00 61.34 73 THR A C 1
ATOM 565 O O . THR A 1 73 ? 2.546 13.786 -9.365 1.00 61.34 73 THR A O 1
ATOM 568 N N . TYR A 1 74 ? 2.857 12.009 -10.714 1.00 62.59 74 TYR A N 1
ATOM 569 C CA . TYR A 1 74 ? 3.694 11.284 -9.763 1.00 62.59 74 TYR A CA 1
ATOM 570 C C . TYR A 1 74 ? 5.133 11.788 -9.844 1.00 62.59 74 TYR A C 1
ATOM 572 O O . TYR A 1 74 ? 5.653 12.062 -10.929 1.00 62.59 74 TYR A O 1
ATOM 580 N N . THR A 1 75 ? 5.773 11.907 -8.685 1.00 65.69 75 THR A N 1
ATOM 581 C CA . THR A 1 75 ? 7.214 12.148 -8.604 1.00 65.69 75 THR A CA 1
ATOM 582 C C . THR A 1 75 ? 7.939 10.824 -8.821 1.00 65.69 75 THR A C 1
ATOM 584 O O . THR A 1 75 ? 7.488 9.787 -8.327 1.00 65.69 75 THR A O 1
ATOM 587 N N . GLU A 1 76 ? 9.067 10.851 -9.530 1.00 69.00 76 GLU A N 1
ATOM 588 C CA . GLU A 1 76 ? 9.934 9.679 -9.674 1.00 69.00 76 GLU A CA 1
ATOM 589 C C . GLU A 1 76 ? 10.242 9.059 -8.302 1.00 69.00 76 GLU A C 1
ATOM 591 O O . GLU A 1 76 ? 10.559 9.765 -7.342 1.00 69.00 76 GLU A O 1
ATOM 596 N N . GLY A 1 77 ? 10.130 7.733 -8.206 1.00 74.94 77 GLY A N 1
ATOM 597 C CA . GLY A 1 77 ? 10.336 7.003 -6.955 1.00 74.94 77 GLY A CA 1
ATOM 598 C C . GLY A 1 77 ? 9.111 6.920 -6.040 1.00 74.94 77 GLY A C 1
ATOM 599 O O . GLY A 1 77 ? 9.245 6.417 -4.925 1.00 74.94 77 GLY A O 1
ATOM 600 N N . SER A 1 78 ? 7.930 7.355 -6.494 1.00 86.00 78 SER A N 1
ATOM 601 C CA . SER A 1 78 ? 6.668 7.109 -5.782 1.00 86.00 78 SER A CA 1
ATOM 602 C C . SER A 1 78 ? 6.433 5.608 -5.574 1.00 86.00 78 SER A C 1
ATOM 604 O O . SER A 1 78 ? 6.733 4.785 -6.443 1.00 86.00 78 SER A O 1
ATOM 606 N N . PHE A 1 79 ? 5.885 5.249 -4.416 1.00 90.19 79 PHE A N 1
ATOM 607 C CA . PHE A 1 79 ? 5.555 3.872 -4.066 1.00 90.19 79 PHE A CA 1
ATOM 608 C C . PHE A 1 79 ? 4.259 3.813 -3.251 1.00 90.19 79 PHE A C 1
ATOM 610 O O . PHE A 1 79 ? 3.823 4.805 -2.673 1.00 90.19 79 PHE A O 1
ATOM 617 N N . ILE A 1 80 ? 3.635 2.639 -3.243 1.00 91.94 80 ILE A N 1
ATOM 618 C CA . ILE A 1 80 ? 2.418 2.314 -2.506 1.00 91.94 80 ILE A CA 1
ATOM 619 C C . ILE A 1 80 ? 2.747 1.098 -1.652 1.00 91.94 80 ILE A C 1
ATOM 621 O O . ILE A 1 80 ? 3.240 0.091 -2.165 1.00 91.94 80 ILE A O 1
ATOM 625 N N . VAL A 1 81 ? 2.452 1.201 -0.361 1.00 93.88 81 VAL A N 1
ATOM 626 C CA . VAL A 1 81 ? 2.486 0.085 0.583 1.00 93.88 81 VAL A CA 1
ATOM 627 C C . VAL A 1 81 ? 1.052 -0.210 0.986 1.00 93.88 81 VAL A C 1
ATOM 629 O O . VAL A 1 81 ? 0.316 0.698 1.368 1.00 93.88 81 VAL A O 1
ATOM 632 N N . VAL A 1 82 ? 0.655 -1.471 0.879 1.00 94.81 82 VAL A N 1
ATOM 633 C CA . VAL A 1 82 ? -0.585 -1.978 1.464 1.00 94.81 82 VAL A CA 1
ATOM 634 C C . VAL A 1 82 ? -0.203 -2.901 2.602 1.00 94.81 82 VAL A C 1
ATOM 636 O O . VAL A 1 82 ? 0.623 -3.794 2.419 1.00 94.81 82 VAL A O 1
ATOM 639 N N . GLU A 1 83 ? -0.796 -2.685 3.768 1.00 94.25 83 GLU A N 1
ATOM 640 C CA . GLU A 1 83 ? -0.459 -3.407 4.986 1.00 94.25 83 GLU A CA 1
ATOM 641 C C . GLU A 1 83 ? -1.717 -3.843 5.737 1.00 94.25 83 GLU A C 1
ATOM 643 O O . GLU A 1 83 ? -2.674 -3.079 5.876 1.00 94.25 83 GLU A O 1
ATOM 648 N N . ILE A 1 84 ? -1.713 -5.085 6.225 1.00 94.19 84 ILE A N 1
ATOM 649 C CA . ILE A 1 84 ? -2.759 -5.610 7.103 1.00 94.19 84 ILE A CA 1
ATOM 650 C C . ILE A 1 84 ? -2.316 -5.421 8.553 1.00 94.19 84 ILE A C 1
ATOM 652 O O . ILE A 1 84 ? -1.418 -6.116 9.026 1.00 94.19 84 ILE A O 1
ATOM 656 N N . LEU A 1 85 ? -2.999 -4.521 9.259 1.00 92.75 85 LEU A N 1
ATOM 657 C CA . LEU A 1 85 ? -2.790 -4.248 10.681 1.00 92.75 85 LEU A CA 1
ATOM 658 C C . LEU A 1 85 ? -3.877 -4.887 11.553 1.00 92.75 85 LEU A C 1
ATOM 660 O O . LEU A 1 85 ? -4.972 -5.230 11.095 1.00 92.75 85 LEU A O 1
ATOM 664 N N . GLU A 1 86 ? -3.583 -5.017 12.845 1.00 92.44 86 GLU A N 1
ATOM 665 C CA . GLU A 1 86 ? -4.572 -5.422 13.839 1.00 92.44 86 GLU A CA 1
ATOM 666 C C . GLU A 1 86 ? -5.570 -4.290 14.122 1.00 92.44 86 GLU A C 1
ATOM 668 O O . GLU A 1 86 ? -5.213 -3.113 14.245 1.00 92.44 86 GLU A O 1
ATOM 673 N N . ARG A 1 87 ? -6.848 -4.655 14.268 1.00 91.62 87 ARG A N 1
ATOM 674 C CA . ARG A 1 87 ? -7.902 -3.704 14.620 1.00 91.62 87 ARG A CA 1
ATOM 675 C C . ARG A 1 87 ? -7.691 -3.179 16.040 1.00 91.62 87 ARG A C 1
ATOM 677 O O . ARG A 1 87 ? -7.794 -3.928 17.005 1.00 91.62 87 ARG A O 1
ATOM 684 N N . GLN A 1 88 ? -7.556 -1.866 16.169 1.00 92.38 88 GLN A N 1
ATOM 685 C CA . GLN A 1 88 ? -7.471 -1.208 17.468 1.00 92.38 88 GLN A CA 1
ATOM 686 C C . GLN A 1 88 ? -8.859 -1.075 18.108 1.00 92.38 88 GLN A C 1
ATOM 688 O O . GLN A 1 88 ? -9.717 -0.343 17.619 1.00 92.38 88 GLN A O 1
ATOM 693 N N . GLU A 1 89 ? -9.102 -1.782 19.216 1.00 91.06 89 GLU A N 1
ATOM 694 C CA . GLU A 1 89 ? -10.413 -1.767 19.891 1.00 91.06 89 GLU A CA 1
ATOM 695 C C . GLU A 1 89 ? -10.776 -0.398 20.477 1.00 91.06 89 GLU A C 1
ATOM 697 O O . GLU A 1 89 ? -11.955 -0.049 20.546 1.00 91.06 89 GLU A O 1
ATOM 702 N N . ASN A 1 90 ? -9.762 0.376 20.866 1.00 92.25 90 ASN A N 1
ATOM 703 C CA . ASN A 1 90 ? -9.915 1.662 21.545 1.00 92.25 90 ASN A CA 1
ATOM 704 C C . ASN A 1 90 ? -9.852 2.869 20.599 1.00 92.25 90 ASN A C 1
ATOM 706 O O . ASN A 1 90 ? -9.961 4.003 21.061 1.00 92.25 90 ASN A O 1
ATOM 710 N N . VAL A 1 91 ? -9.676 2.637 19.297 1.00 91.81 91 VAL A N 1
ATOM 711 C CA . VAL A 1 91 ? -9.631 3.692 18.281 1.00 91.81 91 VAL A CA 1
ATOM 712 C C . VAL A 1 91 ? -10.923 3.630 17.482 1.00 91.81 91 VAL A C 1
ATOM 714 O O . VAL A 1 91 ? -11.342 2.572 17.009 1.00 91.81 91 VAL A O 1
ATOM 717 N N . LYS A 1 92 ? -11.601 4.770 17.369 1.00 91.62 92 LYS A N 1
ATOM 718 C CA . LYS A 1 92 ? -12.800 4.872 16.542 1.00 91.62 92 LYS A CA 1
ATOM 719 C C . LYS A 1 92 ? -12.418 4.919 15.069 1.00 91.62 92 LYS A C 1
ATOM 721 O O . LYS A 1 92 ? -11.350 5.402 14.720 1.00 91.62 92 LYS A O 1
ATOM 726 N N . ASP A 1 93 ? -13.343 4.507 14.210 1.00 90.50 93 ASP A N 1
ATOM 727 C CA . ASP A 1 93 ? -13.158 4.523 12.754 1.00 90.50 93 ASP A CA 1
ATOM 728 C C . ASP A 1 93 ? -12.794 5.923 12.219 1.00 90.50 93 ASP A C 1
ATOM 730 O O . ASP A 1 93 ? -11.862 6.070 11.437 1.00 90.50 93 ASP A O 1
ATOM 734 N N . GLU A 1 94 ? -13.453 6.966 12.741 1.00 94.19 94 GLU A N 1
ATOM 735 C CA . GLU A 1 94 ? -13.193 8.376 12.402 1.00 94.19 94 GLU A CA 1
ATOM 736 C C . GLU A 1 94 ? -11.777 8.854 12.769 1.00 94.19 94 GLU A C 1
ATOM 738 O O . GLU A 1 94 ? -11.231 9.739 12.112 1.00 94.19 94 GLU A O 1
ATOM 743 N N . ASP A 1 95 ? -11.171 8.239 13.786 1.00 93.44 95 ASP A N 1
ATOM 744 C CA . ASP A 1 95 ? -9.852 8.599 14.309 1.00 93.44 95 ASP A CA 1
ATOM 745 C C . ASP A 1 95 ? -8.742 7.669 13.784 1.00 93.44 95 ASP A C 1
ATOM 747 O O . ASP A 1 95 ? -7.557 7.967 13.947 1.00 93.44 95 ASP A O 1
ATOM 751 N N . ALA A 1 96 ? -9.102 6.552 13.137 1.00 92.00 96 ALA A N 1
ATOM 752 C CA . ALA A 1 96 ? -8.172 5.496 12.743 1.00 92.00 96 ALA A CA 1
ATOM 753 C C . ALA A 1 96 ? -7.084 5.997 11.786 1.00 92.00 96 ALA A C 1
ATOM 755 O O . ALA A 1 96 ? -5.909 5.701 11.986 1.00 92.00 96 ALA A O 1
ATOM 756 N N . ALA A 1 97 ? -7.455 6.805 10.787 1.00 91.25 97 ALA A N 1
ATOM 757 C CA . ALA A 1 97 ? -6.498 7.353 9.825 1.00 91.25 97 ALA A CA 1
ATOM 758 C C . ALA A 1 97 ? -5.423 8.215 10.507 1.00 91.25 97 ALA A C 1
ATOM 760 O O . ALA A 1 97 ? -4.239 8.051 10.233 1.00 91.25 97 ALA A O 1
ATOM 761 N N . SER A 1 98 ? -5.826 9.097 11.427 1.00 91.69 98 SER A N 1
ATOM 762 C CA . SER A 1 98 ? -4.895 9.945 12.180 1.00 91.69 98 S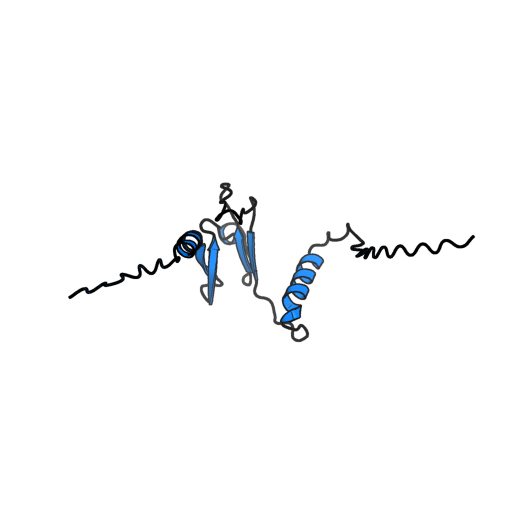ER A CA 1
ATOM 763 C C . SER A 1 98 ? -4.017 9.124 13.121 1.00 91.69 98 SER A C 1
ATOM 765 O O . SER A 1 98 ? -2.828 9.399 13.231 1.00 91.69 98 SER A O 1
ATOM 767 N N . PHE A 1 99 ? -4.591 8.114 13.779 1.00 90.81 99 PHE A N 1
ATOM 768 C CA . PHE A 1 99 ? -3.866 7.226 14.685 1.00 90.81 99 PHE A CA 1
ATOM 769 C C . PHE A 1 99 ? -2.734 6.484 13.964 1.00 90.81 99 PHE A C 1
ATOM 771 O O . PHE A 1 99 ? -1.581 6.615 14.358 1.00 90.81 99 PHE A O 1
ATOM 778 N N . PHE A 1 100 ? -3.044 5.778 12.871 1.00 91.00 100 PHE A N 1
ATOM 779 C CA . PHE A 1 100 ? -2.037 5.024 12.115 1.00 91.00 100 PHE A CA 1
ATOM 780 C C . PHE A 1 100 ? -1.045 5.928 11.374 1.00 91.00 100 PHE A C 1
ATOM 782 O O . PHE A 1 100 ? 0.102 5.549 11.172 1.00 91.00 100 PHE A O 1
ATOM 789 N N . PHE A 1 101 ? -1.456 7.137 10.980 1.00 88.88 101 PHE A N 1
ATOM 790 C CA . PHE A 1 101 ? -0.536 8.101 10.376 1.00 88.88 101 PHE A CA 1
ATOM 791 C C . PHE A 1 101 ? 0.507 8.615 11.374 1.00 88.88 101 PHE A C 1
ATOM 793 O O . PHE A 1 101 ? 1.663 8.794 11.005 1.00 88.88 101 PHE A O 1
ATOM 800 N N . LEU A 1 102 ? 0.108 8.857 12.626 1.00 89.12 102 LEU A N 1
ATOM 801 C CA . LEU A 1 102 ? 1.041 9.251 13.680 1.00 89.12 102 LEU A CA 1
ATOM 802 C C . LEU A 1 102 ? 1.974 8.100 14.057 1.00 89.12 102 LEU A C 1
ATOM 804 O O . LEU A 1 102 ? 3.168 8.339 14.158 1.00 89.12 102 LEU A O 1
ATOM 808 N N . ASP A 1 103 ? 1.453 6.877 14.174 1.00 87.94 103 ASP A N 1
ATOM 809 C CA . ASP A 1 103 ? 2.241 5.658 14.423 1.00 87.94 103 ASP A CA 1
ATOM 810 C C . ASP A 1 103 ? 3.355 5.488 13.371 1.00 87.94 103 ASP A C 1
ATOM 812 O O . ASP A 1 103 ? 4.527 5.356 13.709 1.00 87.94 103 ASP A O 1
ATOM 816 N N . LEU A 1 104 ? 3.012 5.659 12.086 1.00 86.31 104 LEU A N 1
ATOM 817 C CA . LEU A 1 104 ? 3.976 5.617 10.981 1.00 86.31 104 LEU A CA 1
ATOM 818 C C . LEU A 1 104 ? 5.072 6.693 11.085 1.00 86.31 104 LEU A C 1
ATOM 820 O O . LEU A 1 104 ? 6.207 6.452 10.689 1.00 86.31 104 LEU A O 1
ATOM 824 N N . ILE A 1 105 ? 4.737 7.890 11.576 1.00 84.44 105 ILE A N 1
ATOM 825 C CA . ILE A 1 105 ? 5.698 8.993 11.744 1.00 84.44 105 ILE A CA 1
ATOM 826 C C . ILE A 1 105 ? 6.566 8.793 12.987 1.00 84.44 105 ILE A C 1
ATOM 828 O O . ILE A 1 105 ? 7.728 9.186 12.981 1.00 84.44 105 ILE A O 1
ATOM 832 N N . GLU A 1 106 ? 6.001 8.250 14.064 1.00 77.06 106 GLU A N 1
ATOM 833 C CA . GLU A 1 106 ? 6.716 8.007 15.318 1.00 77.06 106 GLU A CA 1
ATOM 834 C C . GLU A 1 106 ? 7.764 6.898 15.167 1.00 77.06 106 GLU A C 1
ATOM 836 O O . GLU A 1 106 ? 8.839 7.012 15.755 1.00 77.06 106 GLU A O 1
ATOM 841 N N . ASP A 1 107 ? 7.491 5.886 14.339 1.00 66.19 107 ASP A N 1
ATOM 842 C CA . ASP A 1 107 ? 8.446 4.822 14.005 1.00 66.19 107 ASP A CA 1
ATOM 843 C C . ASP A 1 107 ? 9.614 5.308 13.118 1.00 66.19 107 ASP A C 1
ATOM 845 O O . ASP A 1 107 ? 10.711 4.737 13.149 1.00 66.19 107 ASP A O 1
ATOM 849 N N . ASP A 1 108 ? 9.422 6.397 12.366 1.00 63.38 108 ASP A N 1
ATOM 850 C CA . ASP A 1 108 ? 10.490 7.124 11.680 1.00 63.38 108 ASP A CA 1
ATOM 851 C C . ASP A 1 108 ? 11.176 8.076 12.686 1.00 63.38 108 ASP A C 1
ATOM 853 O O . ASP A 1 108 ? 10.864 9.264 12.773 1.00 63.38 108 ASP A O 1
ATOM 857 N N . ASP A 1 109 ? 12.143 7.543 13.445 1.00 55.16 109 ASP A N 1
ATOM 858 C CA . ASP A 1 109 ? 12.998 8.174 14.482 1.00 55.16 109 ASP A CA 1
ATOM 859 C C . ASP A 1 109 ? 13.806 9.448 14.041 1.00 55.16 109 ASP A C 1
ATOM 861 O O . ASP A 1 109 ? 14.893 9.734 14.551 1.00 55.16 109 ASP A O 1
ATOM 865 N N . ASP A 1 110 ? 13.306 10.261 13.101 1.00 53.91 110 ASP A N 1
ATOM 866 C CA . ASP A 1 110 ? 13.834 11.572 12.684 1.00 53.91 110 ASP A CA 1
ATOM 867 C C . ASP A 1 110 ? 12.755 12.680 12.582 1.00 53.91 110 ASP A C 1
ATOM 869 O O . ASP A 1 110 ? 12.917 13.683 11.888 1.00 53.91 110 ASP A O 1
ATOM 873 N N . ALA A 1 111 ? 11.65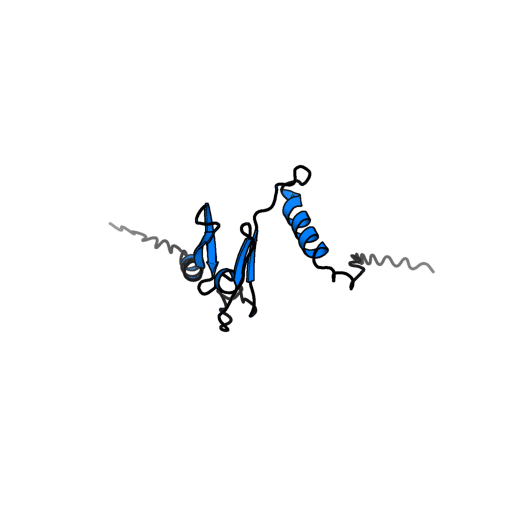5 12.593 13.338 1.00 50.88 111 ALA A N 1
ATOM 874 C CA . ALA A 1 111 ? 10.724 13.724 13.517 1.00 50.88 111 ALA A CA 1
ATOM 875 C C . ALA A 1 111 ? 11.244 14.807 14.501 1.00 50.88 111 ALA A C 1
ATOM 877 O O . ALA A 1 111 ? 10.506 15.698 14.930 1.00 50.88 111 ALA A O 1
ATOM 878 N N . SER A 1 112 ? 12.532 14.774 14.872 1.00 48.62 112 SER A N 1
ATOM 879 C CA . SER A 1 112 ? 13.130 15.653 15.893 1.00 48.62 112 SER A CA 1
ATOM 880 C C . SER A 1 112 ? 13.624 17.021 15.390 1.00 48.62 112 SER A C 1
ATOM 882 O O . SER A 1 112 ? 14.411 17.682 16.069 1.00 48.62 112 SER A O 1
ATOM 884 N N . HIS A 1 113 ? 13.121 17.524 14.258 1.00 48.16 113 HIS A N 1
ATOM 885 C CA . HIS A 1 113 ? 13.421 18.887 13.797 1.00 48.16 113 HIS A CA 1
ATOM 886 C C . HIS A 1 113 ? 12.177 19.655 13.325 1.00 48.16 113 HIS A C 1
ATOM 888 O O . HIS A 1 113 ? 11.985 19.872 12.132 1.00 48.16 113 HIS A O 1
ATOM 894 N N . GLY A 1 114 ? 11.374 20.176 14.264 1.00 41.72 114 GLY A N 1
ATOM 895 C CA . GLY A 1 114 ? 10.432 21.253 13.925 1.00 41.72 114 GLY A CA 1
ATOM 896 C C . GLY A 1 114 ? 9.277 21.517 14.886 1.00 41.72 114 GLY A C 1
ATOM 897 O O . GLY A 1 114 ? 8.120 21.430 14.493 1.00 41.72 114 GLY A O 1
ATOM 898 N N . ASN A 1 115 ? 9.569 21.904 16.127 1.00 55.62 115 ASN A N 1
ATOM 899 C CA . ASN A 1 115 ? 8.572 22.430 17.063 1.00 55.62 115 ASN A CA 1
ATOM 900 C C . ASN A 1 115 ? 7.844 23.688 16.517 1.00 55.62 115 ASN A C 1
ATOM 902 O O . ASN A 1 115 ? 8.485 24.575 15.956 1.00 55.62 115 ASN A O 1
ATOM 906 N N . ASN A 1 116 ? 6.545 23.802 16.842 1.00 53.91 116 ASN A N 1
ATOM 907 C CA . ASN A 1 116 ? 5.622 24.954 16.725 1.00 53.91 116 ASN A CA 1
ATOM 908 C C . ASN A 1 116 ? 4.855 25.175 15.405 1.00 53.91 116 ASN A C 1
ATOM 910 O O . ASN A 1 116 ? 5.042 26.182 14.721 1.00 53.91 116 ASN A O 1
ATOM 914 N N . ALA A 1 117 ? 3.802 24.383 15.182 1.00 52.22 117 ALA A N 1
ATOM 915 C CA . ALA A 1 117 ? 2.599 24.887 14.514 1.00 52.22 117 ALA A CA 1
ATOM 916 C C . ALA A 1 117 ? 1.774 25.751 15.495 1.00 52.22 117 ALA A C 1
ATOM 918 O O . ALA A 1 117 ? 0.688 25.381 15.937 1.00 52.22 117 ALA A O 1
ATOM 919 N N . THR A 1 118 ? 2.304 26.918 15.874 1.00 48.47 118 THR A N 1
ATOM 920 C CA . THR A 1 118 ? 1.496 27.963 16.514 1.00 48.47 118 THR A CA 1
ATOM 921 C C . THR A 1 118 ? 0.512 28.481 15.467 1.00 48.47 118 THR A C 1
ATOM 923 O O . THR A 1 118 ? 0.895 29.248 14.584 1.00 48.47 118 THR A O 1
ATOM 926 N N . MET A 1 119 ? -0.761 28.084 15.553 1.00 51.94 119 MET A N 1
ATOM 927 C CA . MET A 1 119 ? -1.843 28.767 14.841 1.00 51.94 119 MET A CA 1
ATOM 928 C C . MET A 1 119 ? -1.946 30.206 15.368 1.00 51.94 119 MET A C 1
ATOM 930 O O . MET A 1 119 ? -2.595 30.473 16.378 1.00 51.94 119 MET A O 1
ATOM 934 N N . ASN A 1 120 ? -1.274 31.147 14.704 1.00 48.94 120 ASN A N 1
ATOM 935 C CA . ASN A 1 120 ? -1.414 32.567 14.993 1.00 48.94 120 ASN A CA 1
ATOM 936 C C . ASN A 1 120 ? -2.725 33.091 14.384 1.00 48.94 120 ASN A C 1
ATOM 938 O O . ASN A 1 120 ? -2.776 33.459 13.210 1.00 48.94 120 ASN A O 1
ATOM 942 N N . ASN A 1 121 ? -3.791 33.117 15.183 1.00 53.62 121 ASN A N 1
ATOM 943 C CA . ASN A 1 121 ? -5.060 33.736 14.812 1.00 53.62 121 ASN A CA 1
ATOM 944 C C . ASN A 1 121 ? -4.971 35.261 15.021 1.00 53.62 121 ASN A C 1
ATOM 946 O O . ASN A 1 121 ? -5.376 35.792 16.056 1.00 53.62 121 ASN A O 1
ATOM 950 N N . ASN A 1 122 ? -4.395 35.970 14.046 1.00 49.34 122 ASN A N 1
ATOM 951 C CA . ASN A 1 122 ? -4.341 37.434 14.025 1.00 49.34 122 ASN A CA 1
ATOM 952 C C . ASN A 1 122 ? -5.739 38.026 13.749 1.00 49.34 122 ASN A C 1
ATOM 954 O O . ASN A 1 122 ? -6.047 38.428 12.627 1.00 49.34 122 ASN A O 1
ATOM 958 N N . ASN A 1 123 ? -6.573 38.142 14.784 1.00 56.16 123 ASN A N 1
ATOM 959 C CA . ASN A 1 123 ? -7.759 39.000 14.764 1.00 56.16 123 ASN A CA 1
ATOM 960 C C . ASN A 1 123 ? -7.357 40.437 15.146 1.00 56.16 123 ASN A C 1
ATOM 962 O O . ASN A 1 123 ? -7.426 40.841 16.307 1.00 56.16 123 ASN A O 1
ATOM 966 N N . ASN A 1 124 ? -6.926 41.224 14.157 1.00 50.72 124 ASN A N 1
ATOM 967 C CA . ASN A 1 124 ? -6.709 42.665 14.313 1.00 50.72 124 ASN A CA 1
ATOM 968 C C . ASN A 1 124 ? -8.056 43.411 14.358 1.00 50.72 124 ASN A C 1
ATOM 970 O O . ASN A 1 124 ? -8.512 43.954 13.353 1.00 50.72 124 ASN A O 1
ATOM 974 N N . ASN A 1 125 ? -8.676 43.487 15.538 1.00 52.81 125 ASN A N 1
ATOM 975 C CA . ASN A 1 125 ? -9.710 44.485 15.821 1.00 52.81 125 ASN A CA 1
ATOM 976 C C . ASN A 1 125 ? -9.042 45.802 16.248 1.00 52.81 125 ASN A C 1
ATOM 978 O O . ASN A 1 125 ? -8.810 46.046 17.432 1.00 52.81 125 ASN A O 1
ATOM 982 N N . ASN A 1 126 ? -8.742 46.668 15.279 1.00 50.91 126 ASN A N 1
ATOM 983 C CA . ASN A 1 126 ? -8.344 48.050 15.548 1.00 50.91 126 ASN A CA 1
ATOM 984 C C . ASN A 1 126 ? -9.563 48.859 16.018 1.00 50.91 126 ASN A C 1
ATOM 986 O O . ASN A 1 126 ? -10.328 49.366 15.201 1.00 50.91 126 ASN A O 1
ATOM 990 N N . ASN A 1 127 ? -9.725 49.011 17.335 1.00 52.09 127 ASN A N 1
ATOM 991 C CA . ASN A 1 127 ? -10.564 50.055 17.921 1.00 52.09 127 ASN A CA 1
ATOM 992 C C . ASN A 1 127 ? -9.668 51.148 18.521 1.00 52.09 127 ASN A C 1
ATOM 994 O O . ASN A 1 127 ? -9.257 51.076 19.680 1.00 52.09 127 ASN A O 1
ATOM 998 N N . THR A 1 128 ? -9.327 52.150 17.711 1.00 49.72 128 THR A N 1
ATOM 999 C CA . THR A 1 128 ? -8.629 53.351 18.177 1.00 49.72 128 THR A CA 1
ATOM 1000 C C . THR A 1 128 ? -9.644 54.313 18.796 1.00 49.72 128 THR A C 1
ATOM 1002 O O . THR A 1 128 ? -10.228 55.150 18.113 1.00 49.72 128 THR A O 1
ATOM 1005 N N . ASN A 1 129 ? -9.828 54.209 20.114 1.00 49.22 129 ASN A N 1
ATOM 1006 C CA . ASN A 1 129 ? -10.387 55.286 20.929 1.00 49.22 129 ASN A CA 1
ATOM 1007 C C . ASN A 1 129 ? -9.344 56.410 21.047 1.00 49.22 129 ASN A C 1
ATOM 1009 O O . ASN A 1 129 ? -8.417 56.315 21.851 1.00 49.22 129 ASN A O 1
ATOM 1013 N N . ASN A 1 130 ? -9.503 57.482 20.269 1.00 49.44 130 ASN A N 1
ATOM 1014 C CA . ASN A 1 130 ? -8.778 58.734 20.485 1.00 49.44 130 ASN A CA 1
ATOM 1015 C C . ASN A 1 130 ? -9.520 59.585 21.526 1.00 49.44 130 ASN A C 1
ATOM 1017 O O . ASN A 1 130 ? -10.486 60.265 21.193 1.00 49.44 130 ASN A O 1
ATOM 1021 N N . ASN A 1 131 ? -9.028 59.570 22.766 1.00 49.16 131 ASN A N 1
ATOM 1022 C CA . ASN A 1 131 ? -9.274 60.613 23.762 1.00 49.16 131 ASN A CA 1
ATOM 1023 C C . ASN A 1 131 ? -7.940 61.304 24.070 1.00 49.16 131 ASN A C 1
ATOM 1025 O O . ASN A 1 131 ? -7.117 60.716 24.773 1.00 49.16 131 ASN A O 1
ATOM 1029 N N . ASN A 1 132 ? -7.739 62.516 23.545 1.00 43.28 132 ASN A N 1
ATOM 1030 C CA . ASN A 1 132 ? -7.320 63.708 24.302 1.00 43.28 132 ASN A CA 1
ATOM 1031 C C . ASN A 1 132 ? -7.305 64.942 23.395 1.00 43.28 132 ASN A C 1
ATOM 1033 O O . ASN A 1 132 ? -6.556 64.916 22.393 1.00 43.28 132 ASN A O 1
#

Sequence (132 aa):
DDDDDDEDDDDDDSSGNKEIISLLEERSLYGGAMRMSIPVGWRDVSNVRQVPDHQEVYQDVQSTSTSISSSTTYTEGSFIVVEILERQENVKDEDAASFFFLDLIEDDDDASHGNNATMNNNNNNNNTNNNN

Secondary structure (DSSP, 8-state):
--------------HHHHHHGGGEEEEEEGGGTEEEEEETT-EEGGGTS---TTEEEEE---SS--EETTTEEPPTT-EEEEE-PPP-TTS-HHHHHHHHHHHHHHHSTT--S-------------------

pLDDT: mean 73.07, std 18.55, range [41.72, 94.81]

Foldseek 3Di:
DDPPPPPPPPPPPPVVVVQQVVQWDWDAALVNPDIDTDGPQWDWCCVPDPDPSQKTKTWRPDPPQPPRDPPDTDDHTDMDMDGDDDDDPPADPVCVVVVVVVVVVVVVVPPPPDDDPPPPPPPPPDDDDDDD

InterPro domains:
  IPR007681 Ran-interacting Mog1 protein [PF04603] (27-122)
  IPR007681 Ran-interacting Mog1 protein [PTHR15837] (27-115)
  IPR016123 Mog1/PsbP, alpha/beta/alpha sandwich [SSF55724] (25-110)

Organism: NCBI:txid49252